Protein AF-A0A1G2MT80-F1 (afdb_monomer_lite)

Structure (mmCIF, N/CA/C/O backbone):
data_AF-A0A1G2MT80-F1
#
_entry.id   AF-A0A1G2MT80-F1
#
loop_
_atom_site.group_PDB
_atom_site.id
_atom_site.type_symbol
_atom_site.label_atom_id
_atom_site.label_alt_id
_atom_site.label_comp_id
_atom_site.label_asym_id
_atom_site.label_entity_id
_atom_site.label_seq_id
_atom_site.pdbx_PDB_ins_code
_atom_site.Cartn_x
_atom_site.Cartn_y
_atom_site.Cartn_z
_atom_site.occupancy
_atom_site.B_iso_or_equiv
_atom_site.auth_seq_id
_atom_site.auth_comp_id
_atom_site.auth_asym_id
_atom_site.auth_atom_id
_atom_site.pdbx_PDB_model_num
ATOM 1 N N . MET A 1 1 ? -30.767 -6.398 9.589 1.00 58.03 1 MET A N 1
ATOM 2 C CA . MET A 1 1 ? -30.001 -7.133 8.556 1.00 58.03 1 MET A CA 1
ATOM 3 C C . MET A 1 1 ? -29.258 -8.263 9.257 1.00 58.03 1 MET A C 1
ATOM 5 O O . MET A 1 1 ? -28.770 -8.008 10.351 1.00 58.03 1 MET A O 1
ATOM 9 N N . SER A 1 2 ? -29.234 -9.492 8.727 1.00 71.62 2 SER A N 1
ATOM 10 C CA . SER A 1 2 ? -28.537 -10.597 9.408 1.00 71.62 2 SER A CA 1
ATOM 11 C C . SER A 1 2 ? -27.009 -10.401 9.362 1.00 71.62 2 SER A C 1
ATOM 13 O O . SER A 1 2 ? -26.503 -9.847 8.380 1.00 71.62 2 SER A O 1
ATOM 15 N N . PRO A 1 3 ? -26.258 -10.849 10.388 1.00 70.62 3 PRO A N 1
ATOM 16 C CA . PRO A 1 3 ? -24.795 -10.728 10.428 1.00 70.62 3 PRO A CA 1
ATOM 17 C C . PRO A 1 3 ? -24.090 -11.353 9.213 1.00 70.62 3 PRO A C 1
ATOM 19 O O . PRO A 1 3 ? -23.142 -10.781 8.679 1.00 70.62 3 PRO A O 1
ATOM 22 N N . GLU A 1 4 ? -24.597 -12.484 8.720 1.00 68.75 4 GLU A N 1
ATOM 23 C CA . GLU A 1 4 ? -24.047 -13.190 7.554 1.00 68.75 4 GLU A CA 1
ATOM 24 C C . GLU A 1 4 ? -24.160 -12.379 6.258 1.00 68.75 4 GLU A C 1
ATOM 26 O O . GLU A 1 4 ? -23.218 -12.329 5.462 1.00 68.75 4 GLU A O 1
ATOM 31 N N . LEU A 1 5 ? -25.291 -11.692 6.058 1.00 64.19 5 LEU A N 1
ATOM 32 C CA . LEU A 1 5 ? -25.500 -10.842 4.888 1.00 64.19 5 LEU A CA 1
ATOM 33 C C . LEU A 1 5 ? -24.577 -9.617 4.931 1.00 64.19 5 LEU A C 1
ATOM 35 O O . LEU A 1 5 ? -24.019 -9.234 3.906 1.00 64.19 5 LEU A O 1
ATOM 39 N N . SER A 1 6 ? -24.362 -9.045 6.121 1.00 70.62 6 SER A N 1
ATOM 40 C CA . SER A 1 6 ? -23.422 -7.933 6.326 1.00 70.62 6 SER A CA 1
ATOM 41 C C . SER A 1 6 ? -21.994 -8.329 5.964 1.00 70.62 6 SER A C 1
ATOM 43 O O . SER A 1 6 ? -21.349 -7.660 5.160 1.00 70.62 6 SER A O 1
ATOM 45 N N . HIS A 1 7 ? -21.535 -9.470 6.478 1.00 71.31 7 HIS A N 1
ATOM 46 C CA . HIS A 1 7 ? -20.192 -9.981 6.220 1.00 71.31 7 HIS A CA 1
ATOM 47 C C . HIS A 1 7 ? -19.966 -10.318 4.732 1.00 71.31 7 HIS A C 1
ATOM 49 O O . HIS A 1 7 ? -18.905 -10.038 4.171 1.00 71.31 7 HIS A O 1
ATOM 55 N N . SER A 1 8 ? -20.972 -10.886 4.057 1.00 75.31 8 SER A N 1
ATOM 56 C CA . SER A 1 8 ? -20.910 -11.177 2.617 1.00 75.31 8 SER A CA 1
ATOM 57 C C . SER A 1 8 ? -20.764 -9.906 1.767 1.00 75.31 8 SER A C 1
ATOM 59 O O . SER A 1 8 ? -19.932 -9.849 0.856 1.00 75.31 8 SER A O 1
ATOM 61 N N . LEU A 1 9 ? -21.534 -8.863 2.091 1.00 77.62 9 LEU A N 1
ATOM 62 C CA . LEU A 1 9 ? -21.492 -7.581 1.386 1.00 77.62 9 LEU A CA 1
ATOM 63 C C . LEU A 1 9 ? -20.169 -6.842 1.606 1.00 77.62 9 LEU A C 1
ATOM 65 O O . LEU A 1 9 ? -19.628 -6.273 0.657 1.00 77.62 9 LEU A O 1
ATOM 69 N N . GLU A 1 10 ? -19.625 -6.885 2.822 1.00 78.75 10 GLU A N 1
ATOM 70 C CA . GLU A 1 10 ? -18.314 -6.310 3.129 1.00 78.75 10 GLU A CA 1
ATOM 71 C C . GLU A 1 10 ? -17.206 -6.987 2.328 1.00 78.75 10 GLU A C 1
ATOM 73 O O . GLU A 1 10 ? -16.449 -6.306 1.635 1.00 78.75 10 GLU A O 1
ATOM 78 N N . LYS A 1 11 ? -17.158 -8.325 2.328 1.00 77.50 11 LYS A N 1
ATOM 79 C CA . LYS A 1 11 ? -16.164 -9.072 1.547 1.00 77.50 11 LYS A CA 1
ATOM 80 C C . LYS A 1 11 ? -16.248 -8.731 0.058 1.00 77.50 11 LYS A C 1
ATOM 82 O O . LYS A 1 11 ? -15.228 -8.465 -0.572 1.00 77.50 11 LYS A O 1
ATOM 87 N N . LYS A 1 12 ? -17.466 -8.677 -0.493 1.00 85.12 12 LYS A N 1
ATOM 88 C CA . LYS A 1 12 ? -17.698 -8.301 -1.895 1.00 85.12 12 LYS A CA 1
ATOM 89 C C . LYS A 1 12 ? -17.194 -6.890 -2.202 1.00 85.12 12 LYS A C 1
ATOM 91 O O . LYS A 1 12 ? -16.654 -6.665 -3.282 1.00 85.12 12 LYS A O 1
ATOM 96 N N . TRP A 1 13 ? -17.354 -5.955 -1.267 1.00 88.94 13 TRP A N 1
ATOM 97 C CA . TRP A 1 13 ? -16.874 -4.589 -1.435 1.00 88.94 13 TRP A CA 1
ATOM 98 C C . TRP A 1 13 ? -15.341 -4.519 -1.464 1.00 88.94 13 TRP A C 1
ATOM 100 O O . TRP A 1 13 ? -14.793 -3.951 -2.408 1.00 88.94 13 TRP A O 1
ATOM 110 N N . PHE A 1 14 ? -14.643 -5.157 -0.517 1.00 85.06 14 PHE A N 1
ATOM 111 C CA . PHE A 1 14 ? -13.171 -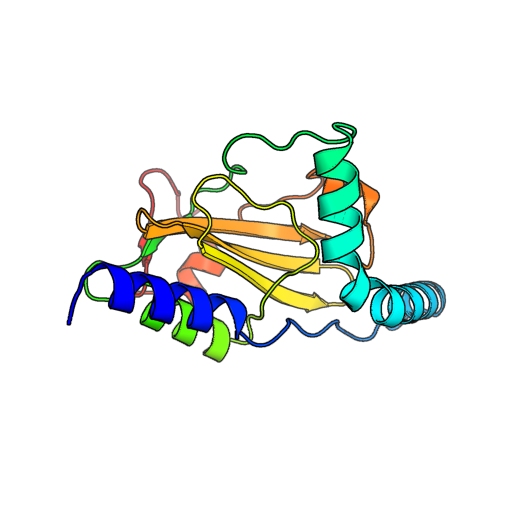5.189 -0.504 1.00 85.06 14 PHE A CA 1
ATOM 112 C C . PHE A 1 14 ? -12.584 -5.839 -1.765 1.00 85.06 14 PHE A C 1
ATOM 114 O O . PHE A 1 14 ? -11.623 -5.330 -2.338 1.00 85.06 14 PHE A O 1
ATOM 121 N N . SER A 1 15 ? -13.212 -6.900 -2.278 1.00 82.00 15 SER A N 1
ATOM 122 C CA . SER A 1 15 ? -12.802 -7.520 -3.547 1.00 82.00 15 SER A CA 1
ATOM 123 C C . SER A 1 15 ? -13.056 -6.642 -4.781 1.00 82.00 15 SER A C 1
ATOM 125 O O . SER A 1 15 ? -12.514 -6.927 -5.845 1.00 82.00 15 SER A O 1
ATOM 127 N N . SER A 1 16 ? -13.873 -5.591 -4.662 1.00 88.56 16 SER A N 1
ATOM 128 C CA . SER A 1 16 ? -14.212 -4.671 -5.759 1.00 88.56 16 SER A CA 1
ATOM 129 C C . SER A 1 16 ? -13.363 -3.394 -5.794 1.00 88.56 16 SER A C 1
ATOM 131 O O . SER A 1 16 ? -13.605 -2.521 -6.628 1.00 88.56 16 SER A O 1
ATOM 133 N N . LEU A 1 17 ? -12.383 -3.263 -4.893 1.00 90.38 17 LEU A N 1
ATOM 134 C CA . LEU A 1 17 ? -11.530 -2.079 -4.811 1.00 90.38 17 LEU A CA 1
ATOM 135 C C . LEU A 1 17 ? -10.712 -1.863 -6.095 1.00 90.38 17 LEU A C 1
ATOM 137 O O . LEU A 1 17 ? -10.278 -2.832 -6.728 1.00 90.38 17 LEU A O 1
ATOM 141 N N . PRO A 1 18 ? -10.463 -0.597 -6.483 1.00 92.75 18 PRO A N 1
ATOM 142 C CA . PRO A 1 18 ? -9.712 -0.300 -7.691 1.00 92.75 18 PRO A CA 1
ATOM 143 C C . PRO A 1 18 ? -8.281 -0.827 -7.577 1.00 92.75 18 PRO A C 1
ATOM 145 O O . PRO A 1 18 ? -7.621 -0.669 -6.550 1.00 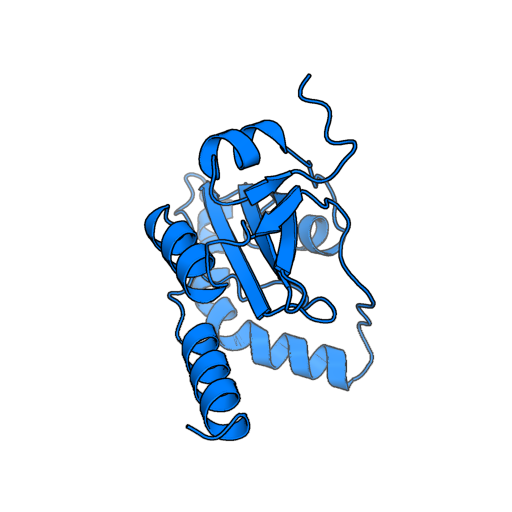92.75 18 PRO A O 1
ATOM 148 N N . ALA A 1 19 ? -7.786 -1.424 -8.659 1.00 90.69 19 ALA A N 1
ATOM 149 C CA . ALA A 1 19 ? -6.405 -1.873 -8.742 1.00 90.69 19 ALA A CA 1
ATOM 150 C C . ALA A 1 19 ? -5.433 -0.691 -8.654 1.00 90.69 19 ALA A C 1
ATOM 152 O O . ALA A 1 19 ? -5.644 0.348 -9.287 1.00 90.69 19 ALA A O 1
ATOM 153 N N . SER A 1 20 ? -4.332 -0.873 -7.927 1.00 92.25 20 SER A N 1
ATOM 154 C CA . SER A 1 20 ? -3.243 0.099 -7.947 1.00 92.25 20 SER A CA 1
ATOM 155 C C . SER A 1 20 ? -2.620 0.210 -9.343 1.00 92.25 20 SER A C 1
ATOM 157 O O . SER A 1 20 ? -2.405 -0.788 -10.039 1.00 92.25 20 SER A O 1
ATOM 159 N N . ARG A 1 21 ? -2.305 1.440 -9.758 1.00 90.19 21 ARG A N 1
ATOM 160 C CA . ARG A 1 21 ? -1.682 1.728 -11.054 1.00 90.19 21 ARG A CA 1
ATOM 161 C C . ARG A 1 21 ? -0.163 1.601 -10.950 1.00 90.19 21 ARG A C 1
ATOM 163 O O . ARG A 1 21 ? 0.444 2.179 -10.060 1.00 90.19 21 ARG A O 1
ATOM 170 N N . MET A 1 22 ? 0.458 0.898 -11.898 1.00 91.62 22 MET A N 1
ATOM 171 C CA . MET A 1 22 ? 1.913 0.953 -12.081 1.00 91.62 22 MET A CA 1
ATOM 172 C C . MET A 1 22 ? 2.326 2.310 -12.656 1.00 91.62 22 MET A C 1
ATOM 174 O O . MET A 1 22 ? 1.739 2.766 -13.642 1.00 91.62 22 MET A O 1
ATOM 178 N N . ALA A 1 23 ? 3.388 2.896 -12.108 1.00 94.19 23 ALA A N 1
ATOM 179 C CA . ALA A 1 23 ? 4.066 4.033 -12.718 1.00 94.19 23 ALA A CA 1
ATOM 180 C C . ALA A 1 23 ? 4.813 3.596 -13.990 1.00 94.19 23 ALA A C 1
ATOM 182 O O . ALA A 1 23 ? 5.385 2.508 -14.042 1.00 94.19 23 ALA A O 1
ATOM 183 N N . TYR A 1 24 ? 4.809 4.431 -15.029 1.00 95.00 24 TYR A N 1
ATOM 184 C CA . TYR A 1 24 ? 5.581 4.156 -16.239 1.00 95.00 24 TYR A CA 1
ATOM 185 C C . TYR A 1 24 ? 7.056 4.545 -16.025 1.00 95.00 24 TYR A C 1
ATOM 187 O O . TYR A 1 24 ? 7.307 5.643 -15.535 1.00 95.00 24 TYR A O 1
ATOM 195 N N . PRO A 1 25 ? 8.032 3.683 -16.363 1.00 95.62 25 PRO A N 1
ATOM 196 C CA . PRO A 1 25 ? 9.438 3.955 -16.080 1.00 95.62 25 PRO A CA 1
ATOM 197 C C . PRO A 1 25 ? 10.187 4.709 -17.186 1.00 95.62 25 PRO A C 1
ATOM 199 O O . PRO A 1 25 ? 9.942 4.543 -18.387 1.00 95.62 25 PRO A O 1
ATOM 202 N N . ASP A 1 26 ? 11.224 5.434 -16.771 1.00 91.81 26 ASP A N 1
ATOM 203 C CA . ASP A 1 26 ? 12.055 6.231 -17.676 1.00 91.81 26 ASP A CA 1
ATOM 204 C C . ASP A 1 26 ? 13.051 5.390 -18.483 1.00 91.81 26 ASP A C 1
ATOM 206 O O . ASP A 1 26 ? 13.274 5.658 -19.665 1.00 91.81 26 ASP A O 1
ATOM 210 N N . THR A 1 27 ? 13.625 4.339 -17.887 1.00 94.56 27 THR A N 1
ATOM 211 C CA . THR A 1 27 ? 14.689 3.541 -18.518 1.00 94.56 27 THR A CA 1
ATOM 212 C C . THR A 1 27 ? 14.142 2.398 -19.372 1.00 94.56 27 THR A C 1
ATOM 214 O O . THR A 1 27 ? 13.147 1.758 -19.027 1.00 94.56 27 THR A O 1
ATOM 217 N N . LEU A 1 28 ? 14.830 2.072 -20.473 1.00 94.69 28 LEU A N 1
ATOM 218 C CA . LEU A 1 28 ? 14.421 0.995 -21.386 1.00 94.69 28 LEU A CA 1
ATOM 219 C C . LEU A 1 28 ? 14.304 -0.365 -20.680 1.00 94.69 28 LEU A C 1
ATOM 221 O O . LEU A 1 28 ? 13.320 -1.077 -20.870 1.00 94.69 28 LEU A O 1
ATOM 225 N N . ALA A 1 29 ? 15.276 -0.703 -19.830 1.00 94.06 29 ALA A N 1
ATOM 226 C CA . ALA A 1 29 ? 15.263 -1.953 -19.074 1.00 94.06 29 ALA A CA 1
ATOM 227 C C . ALA A 1 29 ? 14.014 -2.067 -18.184 1.00 94.06 29 ALA A C 1
ATOM 229 O O . ALA A 1 29 ? 13.365 -3.112 -18.145 1.00 94.06 29 ALA A O 1
ATOM 230 N N . ASN A 1 30 ? 13.627 -0.978 -17.517 1.00 94.50 30 ASN A N 1
ATOM 231 C CA . ASN A 1 30 ? 12.424 -0.966 -16.696 1.00 94.50 30 ASN A CA 1
ATOM 232 C C . ASN A 1 30 ? 11.145 -0.953 -17.541 1.00 94.50 30 ASN A C 1
ATOM 234 O O . ASN A 1 30 ? 10.157 -1.544 -17.122 1.00 94.50 30 ASN A O 1
ATOM 238 N N . ARG A 1 31 ? 11.145 -0.377 -18.751 1.00 96.06 31 ARG A N 1
ATOM 239 C CA . ARG A 1 31 ? 9.992 -0.458 -19.672 1.00 96.06 31 ARG A CA 1
ATOM 240 C C . ARG A 1 31 ? 9.698 -1.892 -20.110 1.00 96.06 31 ARG A C 1
ATOM 242 O O . ARG A 1 31 ? 8.532 -2.267 -20.203 1.00 96.06 31 ARG 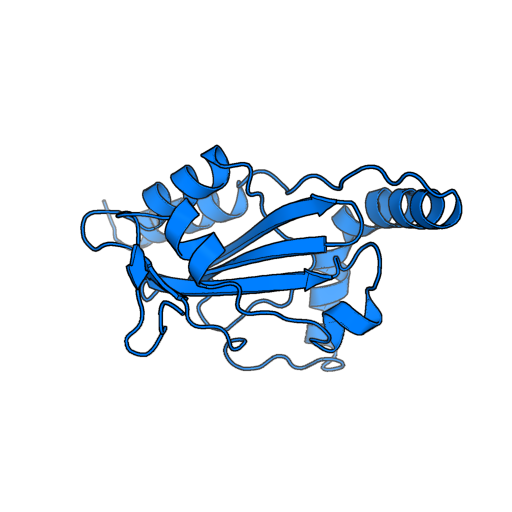A O 1
ATOM 249 N N . LEU A 1 32 ? 10.733 -2.714 -20.307 1.00 95.56 32 LEU A N 1
ATOM 250 C CA . LEU A 1 32 ? 10.561 -4.149 -20.561 1.00 95.56 32 LEU A CA 1
ATOM 251 C C . LEU A 1 32 ? 9.928 -4.859 -19.356 1.00 95.56 32 LEU A C 1
ATOM 253 O O . LEU A 1 32 ? 8.971 -5.613 -19.527 1.00 95.56 32 LEU A O 1
ATOM 257 N N . LYS A 1 33 ? 10.402 -4.568 -18.135 1.00 95.31 33 LYS A N 1
ATOM 258 C CA . LYS A 1 33 ? 9.777 -5.078 -16.902 1.00 95.31 33 LYS A CA 1
ATOM 259 C C . LYS A 1 33 ? 8.319 -4.630 -16.795 1.00 95.31 33 LYS A C 1
ATOM 261 O O . LYS A 1 33 ? 7.454 -5.455 -16.538 1.00 95.31 33 LYS A O 1
ATOM 266 N N . TYR A 1 34 ? 8.033 -3.353 -17.037 1.00 95.12 34 TYR A N 1
ATOM 267 C CA . TYR A 1 34 ? 6.678 -2.802 -17.024 1.00 95.12 34 TYR A CA 1
ATOM 268 C C . TYR A 1 34 ? 5.753 -3.562 -17.984 1.00 95.12 34 TYR A C 1
ATOM 270 O O . TYR A 1 34 ? 4.661 -3.962 -17.591 1.00 95.12 34 TYR A O 1
ATOM 278 N N . ALA A 1 35 ? 6.196 -3.818 -19.219 1.00 95.00 35 ALA A N 1
ATOM 279 C CA . ALA A 1 35 ? 5.419 -4.587 -20.190 1.00 95.00 35 ALA A CA 1
ATOM 280 C C . ALA A 1 35 ? 5.152 -6.025 -19.710 1.00 95.00 35 ALA A C 1
ATOM 282 O O . ALA A 1 35 ? 4.012 -6.488 -19.775 1.00 95.00 35 ALA A O 1
ATOM 283 N N . PHE A 1 36 ? 6.171 -6.700 -19.169 1.00 94.25 36 PHE A N 1
ATOM 284 C CA . PHE A 1 36 ? 6.017 -8.022 -18.557 1.00 94.25 36 PHE A CA 1
ATOM 285 C C . PHE A 1 36 ? 4.983 -8.005 -17.423 1.00 94.25 36 PHE A C 1
ATOM 287 O O . PHE A 1 36 ? 4.055 -8.809 -17.421 1.00 94.25 36 PHE A O 1
ATOM 294 N N . TRP A 1 37 ? 5.093 -7.059 -16.489 1.00 93.19 37 TRP A N 1
ATOM 295 C CA . TRP A 1 37 ? 4.191 -6.967 -15.343 1.00 93.19 37 TRP A CA 1
ATOM 296 C C . TRP A 1 37 ? 2.762 -6.625 -15.750 1.00 93.19 37 TRP A C 1
ATOM 298 O O . TRP A 1 37 ? 1.824 -7.229 -15.240 1.00 93.19 37 TRP A O 1
ATOM 308 N N . ARG A 1 38 ? 2.566 -5.748 -16.738 1.00 92.44 38 ARG A N 1
ATOM 309 C CA . ARG A 1 38 ? 1.236 -5.468 -17.306 1.00 92.44 38 ARG A CA 1
ATOM 310 C C . ARG A 1 38 ? 0.549 -6.723 -17.838 1.00 92.44 38 ARG A C 1
ATOM 312 O O . ARG A 1 38 ? -0.670 -6.821 -17.729 1.00 92.44 38 ARG A O 1
ATOM 319 N N . PHE A 1 39 ? 1.321 -7.655 -18.390 1.00 92.19 39 PHE A N 1
ATOM 320 C CA . PHE A 1 39 ? 0.820 -8.942 -18.857 1.00 92.19 39 PHE A CA 1
ATOM 321 C C . PHE A 1 39 ? 0.620 -9.950 -17.713 1.00 92.19 39 PHE A C 1
ATOM 323 O O . PHE A 1 39 ? -0.378 -10.662 -17.693 1.00 92.19 39 PHE A O 1
ATOM 330 N N . TYR A 1 40 ? 1.542 -10.002 -16.749 1.00 89.81 40 TYR A N 1
ATOM 331 C CA . TYR A 1 40 ? 1.553 -11.012 -15.688 1.00 89.81 40 TYR A CA 1
ATOM 332 C C . TYR A 1 40 ? 0.607 -10.713 -14.513 1.00 89.81 40 TYR A C 1
ATOM 334 O O . TYR A 1 40 ? 0.009 -11.644 -13.975 1.00 89.81 40 TYR A O 1
ATOM 342 N N . THR A 1 41 ? 0.429 -9.448 -14.109 1.00 88.12 41 THR A N 1
ATOM 343 C CA . THR A 1 41 ? -0.365 -9.069 -12.921 1.00 88.12 41 THR A CA 1
ATOM 344 C C . THR A 1 41 ? -1.776 -9.680 -12.886 1.00 88.12 41 THR A C 1
ATOM 346 O O . THR A 1 41 ? -2.140 -10.191 -11.829 1.00 88.12 41 THR A O 1
ATOM 349 N N . PRO A 1 42 ? -2.565 -9.712 -13.983 1.00 86.38 42 PRO A N 1
ATOM 350 C CA . PRO A 1 42 ? -3.883 -10.359 -13.976 1.00 86.38 42 PRO A CA 1
ATOM 351 C C . PRO A 1 42 ? -3.839 -11.858 -13.641 1.00 86.38 42 PRO A C 1
ATOM 353 O O . PRO A 1 42 ? -4.798 -12.401 -13.101 1.00 86.38 42 PRO A O 1
ATOM 356 N N . CYS A 1 43 ? -2.727 -12.525 -13.952 1.00 88.56 43 CYS A N 1
ATOM 357 C CA . CYS A 1 43 ? -2.535 -13.955 -13.732 1.00 88.56 43 CYS A CA 1
ATOM 358 C C . CYS A 1 43 ? -1.923 -14.271 -12.359 1.00 88.56 43 CYS A C 1
ATOM 360 O O . CYS A 1 43 ? -1.981 -15.417 -11.915 1.00 88.56 43 CYS A O 1
ATOM 362 N N . HIS A 1 44 ? -1.318 -13.281 -11.693 1.00 85.38 44 HIS A N 1
ATOM 363 C CA . HIS A 1 44 ? -0.539 -13.493 -10.475 1.00 85.38 44 HIS A CA 1
ATOM 364 C C . HIS A 1 44 ? -1.315 -14.184 -9.340 1.00 85.38 44 HIS A C 1
ATOM 366 O O . HIS A 1 44 ? -0.752 -15.128 -8.785 1.00 85.38 44 HIS A O 1
ATOM 372 N N . PRO A 1 45 ? -2.581 -13.827 -9.022 1.00 82.31 45 PRO A N 1
ATOM 373 C CA . PRO A 1 45 ? -3.323 -14.500 -7.952 1.00 82.31 45 PRO A CA 1
ATOM 374 C C . PRO A 1 45 ? -3.423 -16.016 -8.160 1.00 82.31 45 PRO A C 1
ATOM 376 O O . PRO A 1 45 ? -3.134 -16.784 -7.250 1.00 82.31 45 PRO A O 1
ATOM 379 N N . TYR A 1 46 ? -3.700 -16.464 -9.389 1.00 86.94 46 TYR A N 1
ATOM 380 C CA . TYR A 1 46 ? -3.775 -17.894 -9.711 1.00 86.94 46 TYR A CA 1
ATOM 381 C C . TYR A 1 46 ? -2.428 -18.604 -9.544 1.00 86.94 46 TYR A C 1
ATOM 383 O O . TYR A 1 46 ? -2.372 -19.733 -9.061 1.00 86.94 46 TYR A O 1
ATOM 391 N N . VAL A 1 47 ? -1.332 -17.942 -9.928 1.00 85.44 47 VAL A N 1
ATOM 392 C CA . VAL A 1 47 ? 0.023 -18.488 -9.762 1.00 85.44 47 VAL A CA 1
ATOM 393 C C . VAL A 1 47 ? 0.391 -18.575 -8.282 1.00 85.44 47 VAL A C 1
ATOM 395 O O . VAL A 1 47 ? 0.900 -19.603 -7.840 1.00 85.44 47 VAL A O 1
ATOM 398 N N . ARG A 1 48 ? 0.113 -17.520 -7.511 1.00 84.75 48 ARG A N 1
ATOM 399 C CA . ARG A 1 48 ? 0.345 -17.463 -6.065 1.00 84.75 48 ARG A CA 1
ATOM 400 C C . ARG A 1 48 ? -0.404 -18.588 -5.353 1.00 84.75 48 ARG A C 1
ATOM 402 O O . ARG A 1 48 ? 0.214 -19.359 -4.622 1.00 84.75 48 ARG A O 1
ATOM 409 N N . ASP A 1 49 ? -1.700 -18.719 -5.617 1.00 82.38 49 ASP A N 1
ATOM 410 C CA . ASP A 1 49 ? -2.556 -19.713 -4.971 1.00 82.38 49 ASP A CA 1
ATOM 411 C C . ASP A 1 49 ? -2.124 -21.144 -5.337 1.00 82.38 49 ASP A C 1
ATOM 413 O O . ASP A 1 49 ? -2.077 -22.017 -4.470 1.00 82.38 49 ASP A O 1
ATOM 417 N N . ALA A 1 50 ? -1.702 -21.381 -6.586 1.00 83.81 50 ALA A N 1
ATOM 418 C CA . ALA A 1 50 ? -1.133 -22.662 -6.997 1.00 83.81 50 ALA A CA 1
ATOM 419 C C . ALA A 1 50 ? 0.159 -22.990 -6.225 1.00 83.81 50 ALA A C 1
ATOM 421 O O . ALA A 1 50 ? 0.278 -24.078 -5.663 1.00 83.81 50 ALA A O 1
ATOM 422 N N . VAL A 1 51 ? 1.102 -22.048 -6.125 1.00 83.38 51 VAL A N 1
ATOM 423 C CA . VAL A 1 51 ? 2.373 -22.232 -5.396 1.00 83.38 51 VAL A CA 1
ATOM 424 C C . VAL A 1 51 ? 2.142 -22.480 -3.897 1.00 83.38 51 VAL A C 1
ATOM 426 O O . VAL A 1 51 ? 2.817 -23.335 -3.316 1.00 83.38 51 VAL A O 1
ATOM 429 N N . ILE A 1 52 ? 1.170 -21.793 -3.284 1.00 79.50 52 ILE A N 1
ATOM 430 C CA . ILE A 1 52 ? 0.750 -22.032 -1.892 1.00 79.50 52 ILE A CA 1
ATOM 431 C C . ILE A 1 52 ? 0.130 -23.429 -1.750 1.00 79.50 52 ILE A C 1
ATOM 433 O O . ILE A 1 52 ? 0.516 -24.176 -0.853 1.00 79.50 52 ILE A O 1
ATOM 437 N N . SER A 1 53 ? -0.783 -23.819 -2.649 1.00 78.94 53 SER A N 1
ATOM 438 C CA . SER A 1 53 ? -1.455 -25.130 -2.604 1.00 78.94 53 SER A CA 1
ATOM 439 C C . SER A 1 53 ? -0.487 -26.308 -2.757 1.00 78.94 53 SER A C 1
ATOM 441 O O . SER A 1 53 ? -0.686 -27.363 -2.160 1.00 78.94 53 SER A O 1
ATOM 443 N N . LEU A 1 54 ? 0.602 -26.103 -3.503 1.00 81.56 54 LEU A N 1
ATOM 444 C CA . LEU A 1 54 ? 1.690 -27.065 -3.673 1.00 81.56 54 LEU A CA 1
ATOM 445 C C . LEU A 1 54 ? 2.674 -27.071 -2.489 1.00 81.56 54 LEU A C 1
ATOM 447 O O . LEU A 1 54 ? 3.606 -27.872 -2.473 1.00 81.56 54 LEU A O 1
ATOM 451 N N . GLY A 1 55 ? 2.499 -26.182 -1.505 1.00 75.81 55 GLY A N 1
ATOM 452 C CA . GLY A 1 55 ? 3.338 -26.097 -0.310 1.00 75.81 55 GLY A CA 1
ATOM 453 C C . GLY A 1 55 ? 4.753 -25.569 -0.558 1.00 75.81 55 GLY A C 1
ATOM 454 O O . GLY A 1 55 ? 5.607 -25.714 0.315 1.00 75.81 55 GLY A O 1
ATOM 455 N N . ILE A 1 56 ? 5.008 -24.964 -1.723 1.00 74.12 56 ILE A N 1
ATOM 456 C CA . ILE A 1 56 ? 6.330 -24.453 -2.121 1.00 74.12 56 ILE A CA 1
ATOM 457 C C . ILE A 1 56 ? 6.695 -23.202 -1.310 1.00 74.12 56 ILE A C 1
ATOM 459 O O . ILE A 1 56 ? 7.860 -22.998 -0.972 1.00 74.12 56 ILE A O 1
ATOM 463 N N . VAL A 1 57 ? 5.701 -22.375 -0.974 1.00 69.56 57 VAL A N 1
ATOM 464 C CA . VAL A 1 57 ? 5.864 -21.192 -0.122 1.00 69.56 57 VAL A CA 1
ATOM 465 C C . VAL A 1 57 ? 4.877 -21.264 1.036 1.00 69.56 57 VAL A C 1
ATOM 467 O O . VAL A 1 57 ? 3.704 -21.579 0.844 1.00 69.56 57 VAL A O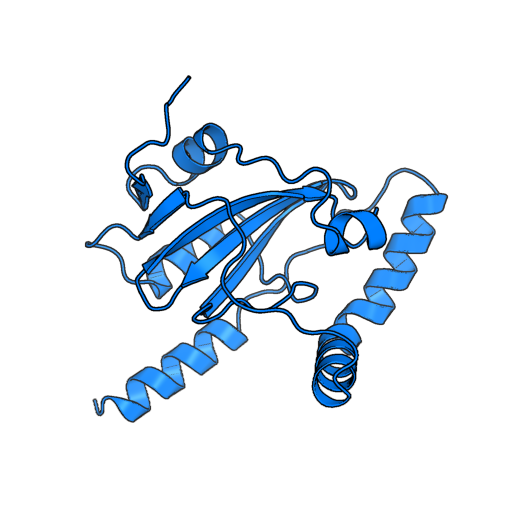 1
ATOM 470 N N . ARG A 1 58 ? 5.357 -20.952 2.242 1.00 63.62 58 ARG A N 1
ATOM 471 C CA . ARG A 1 58 ? 4.533 -20.750 3.436 1.00 63.62 58 ARG A CA 1
ATOM 472 C C . ARG A 1 58 ? 4.799 -19.352 3.975 1.00 63.62 58 ARG A C 1
ATOM 474 O O . ARG A 1 58 ? 5.929 -19.054 4.347 1.00 63.62 58 ARG A O 1
ATOM 481 N N . HIS A 1 59 ? 3.760 -18.527 4.016 1.00 70.12 59 HIS A N 1
ATOM 482 C CA . HIS A 1 59 ? 3.754 -17.239 4.707 1.00 70.12 59 HIS A CA 1
ATOM 483 C C . HIS A 1 59 ? 2.851 -17.374 5.931 1.00 70.12 59 HIS A C 1
ATOM 485 O O . HIS A 1 59 ? 1.724 -17.849 5.800 1.00 70.12 59 HIS A O 1
ATOM 491 N N . VAL A 1 60 ? 3.363 -17.058 7.121 1.00 74.44 60 VAL A N 1
ATOM 492 C CA . VAL A 1 60 ? 2.639 -17.234 8.390 1.00 74.44 60 VAL A CA 1
ATOM 493 C C . VAL A 1 60 ? 2.769 -15.966 9.219 1.00 74.44 60 VAL A C 1
ATOM 495 O O . VAL A 1 60 ? 3.866 -15.435 9.378 1.00 74.44 60 VAL A O 1
ATOM 498 N N . GLY A 1 61 ? 1.650 -15.532 9.796 1.00 83.38 61 GLY A N 1
ATOM 499 C CA . GLY A 1 61 ? 1.585 -14.375 10.677 1.00 83.38 61 GLY A CA 1
ATOM 500 C C . GLY A 1 61 ? 1.370 -13.060 9.932 1.00 83.38 61 GLY A C 1
ATOM 501 O O . GLY A 1 61 ? 0.803 -13.023 8.839 1.00 83.38 61 GLY A O 1
ATOM 502 N N . ARG A 1 62 ? 1.788 -11.972 10.581 1.00 88.38 62 ARG A N 1
ATOM 503 C CA . ARG A 1 62 ? 1.693 -10.606 10.064 1.00 88.38 62 ARG A CA 1
ATOM 504 C C . ARG A 1 62 ? 3.090 -10.025 9.882 1.00 88.38 62 ARG A C 1
ATOM 506 O O . ARG A 1 62 ? 3.914 -10.158 10.789 1.00 88.38 62 ARG A O 1
ATOM 513 N N . GLN A 1 63 ? 3.341 -9.354 8.760 1.00 83.25 63 GLN A N 1
ATOM 514 C CA . GLN A 1 63 ? 4.584 -8.603 8.540 1.00 83.25 63 GLN A CA 1
ATOM 515 C C . GLN A 1 63 ? 4.779 -7.556 9.637 1.00 83.25 63 GLN A C 1
ATOM 517 O O . GLN A 1 63 ? 3.799 -7.093 10.204 1.00 83.25 63 GLN A O 1
ATOM 522 N N . ASN A 1 64 ? 6.018 -7.176 9.960 1.00 86.38 64 ASN A N 1
ATOM 523 C CA . ASN A 1 64 ? 6.312 -6.154 10.979 1.00 86.38 64 ASN A CA 1
ATOM 524 C C . ASN A 1 64 ? 5.740 -4.763 10.587 1.00 86.38 64 ASN A C 1
ATOM 526 O O . ASN A 1 64 ? 4.941 -4.656 9.665 1.00 86.38 64 ASN A O 1
ATOM 530 N N . PHE A 1 65 ? 6.122 -3.679 11.272 1.00 92.56 65 PHE A N 1
ATOM 531 C CA . PHE A 1 65 ? 5.686 -2.302 10.945 1.00 92.56 65 PHE A CA 1
ATOM 532 C C . PHE A 1 65 ? 4.248 -1.950 11.360 1.00 92.56 65 PHE A C 1
ATOM 534 O O . PHE A 1 65 ? 3.455 -1.409 10.587 1.00 92.56 65 PHE A O 1
ATOM 541 N N . ILE A 1 66 ? 3.912 -2.230 12.622 1.00 94.94 66 ILE A N 1
ATOM 542 C CA . ILE A 1 66 ? 2.666 -1.746 13.229 1.00 94.94 66 ILE A CA 1
ATOM 543 C C . ILE A 1 66 ? 2.665 -0.214 13.220 1.00 94.94 66 ILE A C 1
ATOM 545 O O . ILE A 1 66 ? 3.569 0.411 13.772 1.00 94.94 66 ILE A O 1
ATOM 549 N N . LEU A 1 67 ? 1.633 0.373 12.613 1.00 96.12 67 LEU A N 1
ATOM 550 C CA . LEU A 1 67 ? 1.419 1.818 12.568 1.00 96.12 67 LEU A CA 1
ATOM 551 C C . LEU A 1 67 ? 0.406 2.266 13.629 1.00 96.12 67 LEU A C 1
ATOM 553 O O . LEU A 1 67 ? 0.546 3.327 14.232 1.00 96.12 67 LEU A O 1
ATOM 557 N N . GLY A 1 68 ? -0.621 1.457 13.882 1.00 96.38 68 GLY A N 1
ATOM 558 C CA . GLY A 1 68 ? -1.681 1.818 14.813 1.00 96.38 68 GLY A CA 1
ATOM 559 C C . GLY A 1 68 ? -2.966 1.055 14.565 1.00 96.38 68 GLY A C 1
ATOM 560 O O . GLY A 1 68 ? -2.959 -0.047 14.021 1.00 96.38 68 GLY A O 1
ATOM 561 N N . THR A 1 69 ? -4.076 1.664 14.961 1.00 97.69 69 THR A N 1
ATOM 562 C CA . THR A 1 69 ? -5.421 1.128 14.741 1.00 97.69 69 THR A CA 1
ATOM 563 C C . THR A 1 69 ? -6.326 2.180 14.126 1.00 97.69 69 THR A C 1
ATOM 565 O O . THR A 1 69 ? -6.237 3.347 14.499 1.00 97.69 69 THR A O 1
ATOM 568 N N . VAL A 1 70 ? -7.240 1.785 13.240 1.00 97.81 70 VAL A N 1
ATOM 569 C CA . VAL A 1 70 ? -8.229 2.705 12.652 1.00 97.81 70 VAL A CA 1
ATOM 570 C C . VAL A 1 70 ? -9.007 3.430 13.754 1.00 97.81 70 VAL A C 1
ATOM 572 O O . VAL A 1 70 ? -9.533 2.780 14.667 1.00 97.81 70 VAL A O 1
ATOM 575 N N . ALA A 1 71 ? -9.130 4.757 13.648 1.00 97.56 71 ALA A N 1
ATOM 576 C CA . ALA A 1 71 ? -9.790 5.588 14.652 1.00 97.56 71 ALA A CA 1
ATOM 577 C C . ALA A 1 71 ? -11.213 5.094 14.962 1.00 97.56 71 ALA A C 1
ATOM 579 O O . ALA A 1 71 ? -11.955 4.761 14.038 1.00 97.56 71 ALA A O 1
ATOM 580 N N . PRO A 1 72 ? -11.624 5.018 16.243 1.00 96.62 72 PRO A N 1
ATOM 581 C CA . PRO A 1 72 ? -12.835 4.300 16.661 1.00 96.62 72 PRO A CA 1
ATOM 582 C C . PRO A 1 72 ? -14.134 4.878 16.087 1.00 96.62 72 PRO A C 1
ATOM 584 O O . PRO A 1 72 ? -15.127 4.163 15.993 1.00 96.62 72 PRO A O 1
ATOM 587 N N . HIS A 1 73 ? -14.121 6.150 15.682 1.00 96.62 73 HIS A N 1
ATOM 588 C CA . HIS A 1 73 ? -15.253 6.820 15.047 1.00 96.62 73 HIS A CA 1
ATOM 589 C C . HIS A 1 73 ? -15.404 6.484 13.551 1.00 96.62 73 HIS A C 1
ATOM 591 O O . HIS A 1 73 ? -16.417 6.846 12.962 1.00 96.62 73 HIS A O 1
ATOM 597 N N . LEU A 1 74 ? -14.426 5.799 12.943 1.00 96.88 74 LEU A N 1
ATOM 598 C CA . LEU A 1 74 ? -14.462 5.345 11.553 1.00 96.88 74 LEU A CA 1
ATOM 599 C C . LEU A 1 74 ? -14.713 3.840 11.461 1.00 96.88 74 LEU A C 1
ATOM 601 O O . LEU A 1 74 ? -14.164 3.022 12.210 1.00 96.88 74 LEU A O 1
ATOM 605 N N . THR A 1 75 ? -15.483 3.447 10.460 1.00 96.12 75 THR A N 1
ATOM 606 C CA . THR A 1 75 ? -15.549 2.065 9.985 1.00 96.12 75 THR A CA 1
ATOM 607 C C . THR A 1 75 ? -14.321 1.724 9.133 1.00 96.12 75 THR A C 1
ATOM 609 O O . THR A 1 75 ? -13.680 2.594 8.540 1.00 96.12 75 THR A O 1
ATOM 612 N N . LEU A 1 76 ? -14.003 0.430 9.005 1.00 95.00 76 LEU A N 1
ATOM 613 C CA . LEU A 1 76 ? -12.911 -0.032 8.130 1.00 95.00 76 LEU A CA 1
ATOM 614 C C . LEU A 1 76 ? -13.159 0.345 6.664 1.00 95.00 76 LEU A C 1
ATOM 616 O O . LEU A 1 76 ? -12.217 0.630 5.926 1.00 95.00 76 LEU A O 1
ATOM 620 N N . LYS A 1 77 ? -14.431 0.396 6.253 1.00 95.00 77 LYS A N 1
ATOM 621 C CA . LYS A 1 77 ? -14.842 0.826 4.917 1.00 95.00 77 LYS A CA 1
ATOM 622 C C . LYS A 1 77 ? -14.573 2.313 4.688 1.00 95.00 77 LYS A C 1
ATOM 624 O O . LYS A 1 77 ? -14.065 2.666 3.627 1.00 95.00 77 LYS A O 1
ATOM 629 N N . GLU A 1 78 ? -14.892 3.173 5.654 1.00 96.44 78 GLU A N 1
ATOM 630 C CA . GLU A 1 78 ? -14.614 4.615 5.571 1.00 96.44 78 GLU A CA 1
ATOM 631 C C . GLU A 1 78 ? -13.113 4.891 5.542 1.00 96.44 78 GLU A C 1
ATOM 633 O O . GLU A 1 78 ? -12.651 5.608 4.659 1.00 96.44 78 GLU A O 1
ATOM 638 N N . PHE A 1 79 ? -12.341 4.243 6.419 1.00 97.38 79 PHE A N 1
ATOM 639 C CA . PHE A 1 79 ? -10.880 4.346 6.421 1.00 97.38 79 PHE A CA 1
ATOM 640 C C . PHE A 1 79 ? -10.263 3.884 5.092 1.00 97.38 79 PHE A C 1
ATOM 642 O O . PHE A 1 79 ? -9.441 4.575 4.495 1.00 97.38 79 PHE A O 1
ATOM 649 N N . THR A 1 80 ? -10.720 2.746 4.567 1.00 96.38 80 THR A N 1
ATOM 650 C CA . THR A 1 80 ? -10.280 2.246 3.256 1.00 96.38 80 THR A CA 1
ATOM 651 C C . THR A 1 80 ? -10.668 3.209 2.136 1.00 96.38 80 THR A C 1
ATOM 653 O O . THR A 1 80 ? -9.856 3.500 1.265 1.00 96.38 80 THR A O 1
ATOM 656 N N . SER A 1 81 ? -11.888 3.751 2.159 1.00 96.12 81 SER A N 1
ATOM 657 C CA . SER A 1 81 ? -12.352 4.717 1.154 1.00 96.12 81 SER A CA 1
ATOM 658 C C . SER A 1 81 ? -11.530 6.006 1.187 1.00 96.12 81 SER A C 1
ATOM 660 O O . SER A 1 81 ? -11.192 6.540 0.131 1.00 96.12 81 SER A O 1
ATOM 662 N N . PHE A 1 82 ? -11.152 6.468 2.383 1.00 97.19 82 PHE A N 1
ATOM 663 C CA . PHE A 1 82 ? -10.213 7.571 2.558 1.00 97.19 82 PHE A CA 1
ATOM 664 C C . PHE A 1 82 ? -8.871 7.263 1.883 1.00 97.19 82 PHE A C 1
ATOM 666 O O . PHE A 1 82 ? -8.435 8.048 1.046 1.00 97.19 82 PHE A O 1
ATOM 673 N N . LEU A 1 83 ? -8.266 6.099 2.129 1.00 96.62 83 LEU A N 1
ATOM 674 C CA . LEU A 1 83 ? -7.011 5.707 1.474 1.00 96.62 83 LEU A CA 1
ATOM 675 C C . LEU A 1 83 ? -7.124 5.677 -0.055 1.00 96.62 83 LEU A C 1
ATOM 677 O O . LEU A 1 83 ? -6.257 6.210 -0.748 1.00 96.62 83 LEU A O 1
ATOM 681 N N . ILE A 1 84 ? -8.213 5.120 -0.593 1.00 96.38 84 ILE A N 1
ATOM 682 C CA . ILE A 1 84 ? -8.469 5.139 -2.040 1.00 96.38 84 ILE A CA 1
ATOM 683 C C . ILE A 1 84 ? -8.553 6.581 -2.565 1.00 96.38 84 ILE A C 1
ATOM 685 O O . ILE A 1 84 ? -7.997 6.883 -3.620 1.00 96.38 84 ILE A O 1
ATOM 689 N N . SER A 1 85 ? -9.191 7.494 -1.821 1.00 95.75 85 SER A N 1
ATOM 690 C CA . SER A 1 85 ? -9.251 8.920 -2.182 1.00 95.75 85 SER A CA 1
ATOM 691 C C . SER A 1 85 ? -7.876 9.601 -2.179 1.00 95.75 85 SER A C 1
ATOM 693 O O . SER A 1 85 ? -7.659 10.525 -2.957 1.00 95.75 85 SER A O 1
ATOM 695 N N . GLN A 1 86 ? -6.930 9.097 -1.376 1.00 95.56 86 GLN A N 1
ATOM 696 C CA . GLN A 1 86 ? -5.526 9.526 -1.367 1.00 95.56 86 GLN A CA 1
ATOM 697 C C . GLN A 1 86 ? -4.688 8.878 -2.488 1.00 95.56 86 GLN A C 1
ATOM 699 O O . GLN A 1 86 ? -3.478 9.076 -2.558 1.00 95.56 86 GLN A O 1
ATOM 704 N N . GLY A 1 87 ? -5.305 8.094 -3.379 1.00 94.75 87 GLY A N 1
ATOM 705 C CA . GLY A 1 87 ? -4.633 7.472 -4.521 1.00 94.75 87 GLY A CA 1
ATOM 706 C C . GLY A 1 87 ? -4.060 6.082 -4.248 1.00 94.75 87 GLY A C 1
ATOM 707 O O . GLY A 1 87 ? -3.376 5.530 -5.114 1.00 94.75 87 GLY A O 1
ATOM 708 N N . TYR A 1 88 ? -4.340 5.488 -3.085 1.00 96.19 88 TYR A N 1
ATOM 709 C CA . TYR A 1 88 ? -4.035 4.078 -2.862 1.00 96.19 88 TYR A CA 1
ATOM 710 C C . TYR A 1 88 ? -4.932 3.195 -3.735 1.00 96.19 88 TYR A C 1
ATOM 712 O O . TYR A 1 88 ? -6.071 3.535 -4.053 1.00 96.19 88 TYR A O 1
ATOM 720 N N . GLY A 1 89 ? -4.426 2.025 -4.105 1.00 94.19 89 GLY A N 1
ATOM 721 C CA . GLY A 1 89 ? -5.204 1.004 -4.796 1.00 94.19 89 GLY A CA 1
ATOM 722 C C . GLY A 1 89 ? -4.814 -0.391 -4.342 1.00 94.19 89 GLY A C 1
ATOM 723 O O . GLY A 1 89 ? -3.764 -0.582 -3.730 1.00 94.19 89 GLY A O 1
ATOM 724 N N . ASN A 1 90 ? -5.657 -1.366 -4.662 1.00 90.06 90 ASN A N 1
ATOM 725 C CA . ASN A 1 90 ? -5.466 -2.749 -4.254 1.00 90.06 90 ASN A CA 1
ATOM 726 C C . ASN A 1 90 ? -4.156 -3.320 -4.820 1.00 90.06 90 ASN A C 1
ATOM 728 O O . ASN A 1 90 ? -3.868 -3.160 -6.016 1.00 90.06 90 ASN A O 1
ATOM 732 N N . HIS A 1 91 ? -3.368 -3.960 -3.957 1.00 84.12 91 HIS A N 1
ATOM 733 C CA . HIS A 1 91 ? -2.076 -4.540 -4.293 1.00 84.12 91 HIS A CA 1
ATOM 734 C C . HIS A 1 91 ? -2.191 -6.065 -4.393 1.00 84.12 91 HIS A C 1
ATOM 736 O O . HIS A 1 91 ? -2.159 -6.786 -3.407 1.00 84.12 91 HIS A O 1
ATOM 742 N N . PHE A 1 92 ? -2.318 -6.568 -5.620 1.00 72.75 92 PHE A N 1
ATOM 743 C CA . PHE A 1 92 ? -2.531 -8.001 -5.865 1.00 72.75 92 PHE A CA 1
ATOM 744 C C . PHE A 1 92 ? -1.255 -8.847 -5.794 1.00 72.75 92 PHE A C 1
ATOM 746 O O . PHE A 1 92 ? -1.347 -10.068 -5.756 1.00 72.75 92 PHE A O 1
ATOM 753 N N . VAL A 1 93 ? -0.078 -8.215 -5.822 1.00 67.81 93 VAL A N 1
ATOM 754 C CA . VAL A 1 93 ? 1.239 -8.874 -5.860 1.00 67.81 93 VAL A CA 1
ATOM 755 C C . VAL A 1 93 ? 1.888 -8.797 -4.477 1.00 67.81 93 VAL A C 1
ATOM 757 O O . VAL A 1 93 ? 3.001 -8.309 -4.317 1.00 67.81 93 VAL A O 1
ATOM 760 N N . ALA A 1 94 ? 1.152 -9.236 -3.461 1.00 66.44 94 ALA A N 1
ATOM 761 C CA . ALA A 1 94 ? 1.624 -9.344 -2.088 1.00 66.44 94 ALA A CA 1
ATOM 762 C C . ALA A 1 94 ? 1.140 -10.661 -1.465 1.00 66.44 94 ALA A C 1
ATOM 764 O O . ALA A 1 94 ? 0.142 -11.251 -1.896 1.00 66.44 94 ALA A O 1
ATOM 765 N N . TRP A 1 95 ? 1.861 -11.125 -0.444 1.00 75.62 95 TRP A N 1
ATOM 766 C CA . TRP A 1 95 ? 1.365 -12.181 0.437 1.00 75.62 95 TRP A CA 1
ATOM 767 C C . TRP A 1 95 ? 0.157 -11.678 1.229 1.00 75.62 95 TRP A C 1
ATOM 769 O O . TRP A 1 95 ? 0.098 -10.496 1.561 1.00 75.62 95 TRP A O 1
ATOM 779 N N . GLU A 1 96 ? -0.783 -12.571 1.529 1.00 79.81 96 GLU A N 1
ATOM 780 C CA . GLU A 1 96 ? -1.916 -12.268 2.407 1.00 79.81 96 GLU A CA 1
ATOM 781 C C . GLU A 1 96 ? -1.525 -12.602 3.845 1.00 79.81 96 GLU A C 1
ATOM 783 O O . GLU A 1 96 ? -1.176 -13.748 4.144 1.00 79.81 96 GLU A O 1
ATOM 788 N N . ASP A 1 97 ? -1.567 -11.605 4.727 1.00 84.12 97 ASP A N 1
ATOM 789 C CA . ASP A 1 97 ? -1.337 -11.824 6.153 1.00 84.12 97 ASP A CA 1
ATOM 790 C C . ASP A 1 97 ? -2.578 -12.398 6.849 1.00 84.12 97 ASP A C 1
ATOM 792 O O . ASP A 1 97 ? -3.728 -12.209 6.437 1.00 84.12 97 ASP A O 1
ATOM 796 N N . GLU A 1 98 ? -2.359 -13.060 7.986 1.00 84.69 98 GLU A N 1
ATOM 797 C CA . GLU A 1 98 ? -3.459 -13.596 8.779 1.00 84.69 98 GLU A CA 1
ATOM 798 C C . GLU A 1 98 ? -4.367 -12.479 9.327 1.00 84.69 98 GLU A C 1
ATOM 800 O O . GLU A 1 98 ? -3.959 -11.612 10.110 1.00 84.69 98 GLU A O 1
ATOM 805 N N . GLY A 1 99 ? -5.642 -12.530 8.931 1.00 86.94 99 GLY A N 1
ATOM 806 C CA . GLY A 1 99 ? -6.654 -11.552 9.329 1.00 86.94 99 GLY A CA 1
ATOM 807 C C . GLY A 1 99 ? -6.638 -10.257 8.514 1.00 86.94 99 GLY A C 1
ATOM 808 O O . GLY A 1 99 ? -7.384 -9.339 8.863 1.00 86.94 99 GLY A O 1
ATOM 809 N N . GLU A 1 100 ? -5.833 -10.178 7.452 1.00 90.44 100 GLU A N 1
ATOM 810 C CA . GLU A 1 100 ? -5.853 -9.071 6.497 1.00 90.44 100 GLU A CA 1
ATOM 811 C C . GLU A 1 100 ? -7.226 -8.983 5.809 1.00 90.44 100 GLU A C 1
ATOM 813 O O . GLU A 1 100 ? -7.834 -9.995 5.445 1.00 90.44 100 GLU A O 1
ATOM 818 N N . ILE A 1 101 ? -7.746 -7.762 5.665 1.00 90.88 101 ILE A N 1
ATOM 819 C CA . ILE A 1 101 ? -8.959 -7.486 4.877 1.00 90.88 101 ILE A CA 1
ATOM 820 C C . ILE A 1 101 ? -8.652 -6.754 3.578 1.00 90.88 101 ILE A C 1
ATOM 822 O O . ILE A 1 101 ? -9.394 -6.902 2.607 1.00 90.88 101 ILE A O 1
ATOM 826 N N . VAL A 1 102 ? -7.584 -5.957 3.564 1.00 91.62 102 VAL A N 1
ATOM 827 C CA . VAL A 1 102 ? -7.125 -5.252 2.375 1.00 91.62 102 VAL A CA 1
ATOM 828 C C . VAL A 1 102 ? -5.630 -4.956 2.471 1.00 91.62 102 VAL A C 1
ATOM 830 O O . VAL A 1 102 ? -5.144 -4.501 3.510 1.00 91.62 102 VAL A O 1
ATOM 833 N N . SER A 1 103 ? -4.939 -5.161 1.353 1.00 93.12 103 SER A N 1
ATOM 834 C CA . SER A 1 103 ? -3.574 -4.714 1.094 1.00 93.12 103 SER A CA 1
ATOM 835 C C . SER A 1 103 ? -3.615 -3.637 0.010 1.00 93.12 103 SER A C 1
ATOM 837 O O . SER A 1 103 ? -4.066 -3.849 -1.118 1.00 93.12 103 SER A O 1
ATOM 839 N N . LEU A 1 104 ? -3.192 -2.431 0.372 1.00 95.31 104 LEU A N 1
ATOM 840 C CA . LEU A 1 104 ? -3.242 -1.252 -0.477 1.00 95.31 104 LEU A CA 1
ATOM 841 C C . LEU A 1 104 ? -1.843 -0.712 -0.714 1.00 95.31 104 LEU A C 1
ATOM 843 O O . LEU A 1 104 ? -1.033 -0.645 0.204 1.00 95.31 104 LEU A O 1
ATOM 847 N N . ARG A 1 105 ? -1.583 -0.219 -1.922 1.00 95.88 105 ARG A N 1
ATOM 848 C CA . ARG A 1 105 ? -0.346 0.501 -2.218 1.00 95.88 105 ARG A CA 1
ATOM 849 C C . ARG A 1 105 ? -0.593 1.845 -2.888 1.00 95.88 105 ARG A C 1
ATOM 851 O O . ARG A 1 105 ? -1.493 1.976 -3.724 1.00 95.88 105 ARG A O 1
ATOM 858 N N . TYR A 1 106 ? 0.284 2.791 -2.591 1.00 96.12 106 TYR A N 1
ATOM 859 C CA . TYR A 1 106 ? 0.503 4.012 -3.352 1.00 96.12 106 TYR A CA 1
ATOM 860 C C . TYR A 1 106 ? 1.871 3.925 -4.036 1.00 96.12 106 TYR A C 1
ATOM 862 O O . TYR A 1 106 ? 2.901 3.763 -3.379 1.00 96.12 106 TYR A O 1
ATOM 870 N N . VAL A 1 107 ? 1.890 4.003 -5.366 1.00 95.19 107 VAL A N 1
ATOM 871 C CA . VAL A 1 107 ? 3.120 3.877 -6.160 1.00 95.19 107 VAL A CA 1
ATOM 872 C C . VAL A 1 107 ? 3.744 5.261 -6.317 1.00 95.19 107 VAL A C 1
ATOM 874 O O . VAL A 1 107 ? 3.200 6.104 -7.026 1.00 95.19 107 VAL A O 1
ATOM 877 N N . LYS A 1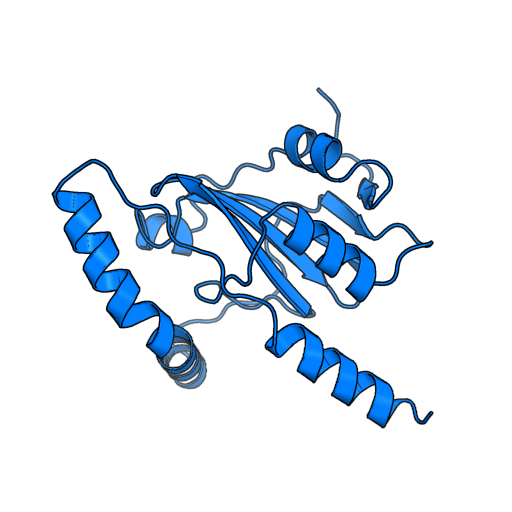 108 ? 4.884 5.490 -5.655 1.00 94.94 108 LYS A N 1
ATOM 878 C CA . LYS A 1 108 ? 5.627 6.758 -5.733 1.00 94.94 108 LYS A CA 1
ATOM 879 C C . LYS A 1 108 ? 6.292 6.915 -7.098 1.00 94.94 108 LYS A C 1
ATOM 881 O O . LYS A 1 108 ? 6.215 7.969 -7.719 1.00 94.94 108 LYS A O 1
ATOM 886 N N . ASP A 1 109 ? 6.941 5.849 -7.547 1.00 95.44 109 ASP A N 1
ATOM 887 C CA . ASP A 1 109 ? 7.610 5.734 -8.836 1.00 95.44 109 ASP A CA 1
ATOM 888 C C . ASP A 1 109 ? 7.681 4.247 -9.227 1.00 95.44 109 ASP A C 1
ATOM 890 O O . ASP A 1 109 ? 7.190 3.382 -8.505 1.00 95.44 109 ASP A O 1
ATOM 894 N N . PHE A 1 110 ? 8.267 3.906 -10.379 1.00 95.50 110 PHE A N 1
ATOM 895 C CA . PHE A 1 110 ? 8.331 2.498 -10.797 1.00 95.50 110 PHE A CA 1
ATOM 896 C C . PHE A 1 110 ? 9.148 1.620 -9.837 1.00 95.50 110 PHE A C 1
ATOM 898 O O . PHE A 1 110 ? 9.020 0.401 -9.878 1.00 95.50 110 PHE A O 1
ATOM 905 N N . THR A 1 111 ? 9.989 2.216 -8.995 1.00 95.81 111 THR A N 1
ATOM 906 C CA . THR A 1 111 ? 10.921 1.535 -8.098 1.00 95.81 111 THR A CA 1
ATOM 907 C C . THR A 1 111 ? 10.379 1.397 -6.684 1.00 95.81 111 THR A C 1
ATOM 909 O O . THR A 1 111 ? 10.671 0.390 -6.046 1.00 95.81 111 THR A O 1
ATOM 912 N N . HIS A 1 112 ? 9.599 2.363 -6.196 1.00 96.19 112 HIS A N 1
ATOM 913 C CA . HIS A 1 112 ? 9.159 2.406 -4.804 1.00 96.19 112 HIS A CA 1
ATOM 914 C C . HIS A 1 112 ? 7.656 2.590 -4.626 1.00 96.19 112 HIS A C 1
ATOM 916 O O . HIS A 1 112 ? 6.976 3.274 -5.397 1.00 96.19 112 HIS A O 1
ATOM 922 N N . GLN A 1 113 ? 7.159 2.039 -3.525 1.00 96.31 113 GLN A N 1
ATOM 923 C CA . GLN A 1 113 ? 5.770 2.154 -3.110 1.00 96.31 113 GLN A CA 1
ATOM 924 C C . GLN A 1 113 ? 5.649 2.328 -1.596 1.00 96.31 113 GLN A C 1
ATOM 926 O O . GLN A 1 113 ? 6.503 1.885 -0.831 1.00 96.31 113 GLN A O 1
ATOM 931 N N . TYR A 1 114 ? 4.550 2.953 -1.188 1.00 96.94 114 TYR A N 1
ATOM 932 C CA . TYR A 1 114 ? 4.037 2.902 0.175 1.00 96.94 114 TYR A CA 1
ATOM 933 C C . TYR A 1 114 ? 2.977 1.814 0.218 1.00 96.94 114 TYR A C 1
ATOM 935 O O . TYR A 1 114 ? 2.044 1.837 -0.586 1.00 96.94 114 TYR A O 1
ATOM 943 N N . HIS A 1 115 ? 3.119 0.866 1.129 1.00 96.19 115 HIS A N 1
ATOM 944 C CA . HIS A 1 115 ? 2.220 -0.265 1.284 1.00 96.19 115 HIS A CA 1
ATOM 945 C C . HIS A 1 115 ? 1.574 -0.191 2.664 1.00 96.19 115 HIS A C 1
ATOM 947 O O . HIS A 1 115 ? 2.246 0.057 3.662 1.00 96.19 115 HIS A O 1
ATOM 953 N N . LEU A 1 116 ? 0.257 -0.366 2.707 1.00 95.38 116 LEU A N 1
ATOM 954 C CA . LEU A 1 116 ? -0.543 -0.368 3.919 1.00 95.38 116 LEU A CA 1
ATOM 955 C C . LEU A 1 116 ? -1.479 -1.573 3.913 1.00 95.38 116 LEU A C 1
ATOM 957 O O . LEU A 1 116 ? -2.146 -1.857 2.918 1.00 95.38 116 LEU A O 1
ATOM 961 N N . ARG A 1 117 ? -1.552 -2.260 5.048 1.00 95.19 117 ARG A N 1
ATOM 962 C CA . ARG A 1 117 ? -2.473 -3.367 5.298 1.00 95.19 117 ARG A CA 1
ATOM 963 C C . ARG A 1 117 ? -3.416 -3.019 6.430 1.00 95.19 117 ARG A C 1
ATOM 965 O O . ARG A 1 117 ? -2.991 -2.469 7.447 1.00 95.19 117 ARG A O 1
ATOM 972 N N . VAL A 1 118 ? -4.687 -3.355 6.247 1.00 95.06 118 VAL A N 1
ATOM 973 C CA . VAL A 1 118 ? -5.721 -3.214 7.276 1.00 95.06 118 VAL A CA 1
ATOM 974 C C . VAL A 1 118 ? -6.215 -4.599 7.655 1.00 95.06 118 VAL A C 1
ATOM 976 O O . VAL A 1 118 ? -6.423 -5.453 6.789 1.00 95.06 118 VAL A O 1
ATOM 979 N N . PHE A 1 119 ? -6.423 -4.807 8.950 1.00 94.56 119 PHE A N 1
ATOM 980 C CA . PHE A 1 119 ? -6.806 -6.088 9.529 1.00 94.56 119 PHE A CA 1
ATOM 981 C C . PHE A 1 119 ? -8.217 -6.042 10.130 1.00 94.56 119 PHE A C 1
ATOM 983 O O . PHE A 1 119 ? -8.752 -4.977 10.449 1.00 94.56 119 PHE A O 1
ATOM 990 N N . LYS A 1 120 ? -8.839 -7.217 10.299 1.00 93.25 120 LYS A N 1
ATOM 991 C CA . LYS A 1 120 ? -10.197 -7.360 10.871 1.00 93.25 120 LYS A CA 1
ATOM 992 C C . LYS A 1 120 ? -10.329 -6.791 12.285 1.00 93.25 120 LYS A C 1
ATOM 994 O O . LYS A 1 120 ? -11.404 -6.340 12.666 1.00 93.25 120 LYS A O 1
ATOM 999 N N . ASP A 1 121 ? -9.243 -6.811 13.049 1.00 95.38 121 ASP A N 1
ATOM 1000 C CA . ASP A 1 121 ? -9.139 -6.255 14.404 1.00 95.38 121 ASP A CA 1
ATOM 1001 C C . ASP A 1 121 ? -8.833 -4.749 14.420 1.00 95.38 121 ASP A C 1
ATOM 1003 O O . ASP A 1 121 ? -8.593 -4.177 15.481 1.00 95.38 121 ASP A O 1
ATOM 1007 N N . ARG A 1 122 ? -8.907 -4.094 13.253 1.00 96.25 122 ARG A N 1
ATOM 1008 C CA . ARG A 1 122 ? -8.635 -2.669 13.030 1.00 96.25 122 ARG A CA 1
ATOM 1009 C C . ARG A 1 122 ? -7.164 -2.282 13.107 1.00 96.25 122 ARG A C 1
ATOM 1011 O O . ARG A 1 122 ? -6.881 -1.090 12.990 1.00 96.25 122 ARG A O 1
ATOM 1018 N N . GLU A 1 123 ? -6.248 -3.233 13.275 1.00 97.12 123 GLU A N 1
ATOM 1019 C CA . GLU A 1 123 ? -4.819 -2.962 13.167 1.00 97.12 123 GLU A CA 1
ATOM 1020 C C . GLU A 1 123 ? -4.483 -2.456 11.759 1.00 97.12 123 GLU A C 1
ATOM 1022 O O . GLU A 1 123 ? -5.074 -2.873 10.757 1.00 97.12 123 GLU A O 1
ATOM 1027 N N . VAL A 1 124 ? -3.534 -1.528 11.701 1.00 96.94 124 VAL A N 1
ATOM 1028 C CA . VAL A 1 124 ? -2.959 -0.996 10.474 1.00 96.94 124 VAL A CA 1
ATOM 1029 C C . VAL A 1 124 ? -1.452 -1.188 10.543 1.00 96.94 124 VAL A C 1
ATOM 1031 O O . VAL A 1 124 ? -0.800 -0.754 11.500 1.00 96.94 124 VAL A O 1
ATOM 1034 N N . ARG A 1 125 ? -0.896 -1.825 9.515 1.00 95.81 125 ARG A N 1
ATOM 1035 C CA . ARG A 1 125 ? 0.551 -1.951 9.313 1.00 95.81 125 ARG A CA 1
ATOM 1036 C C . ARG A 1 125 ? 0.934 -1.248 8.030 1.00 95.81 125 ARG A C 1
ATOM 1038 O O . ARG A 1 125 ? 0.171 -1.295 7.066 1.00 95.81 125 ARG A O 1
ATOM 1045 N N . ALA A 1 126 ? 2.075 -0.575 8.028 1.00 95.75 126 ALA A N 1
ATOM 1046 C CA . ALA A 1 126 ? 2.501 0.182 6.865 1.00 95.75 126 ALA A CA 1
ATOM 1047 C C . ALA A 1 126 ? 4.018 0.278 6.768 1.00 95.75 126 ALA A C 1
ATOM 1049 O O . ALA A 1 126 ? 4.703 0.461 7.773 1.00 95.75 126 ALA A O 1
ATOM 1050 N N . HIS A 1 127 ? 4.526 0.197 5.544 1.00 95.88 127 HIS A N 1
ATOM 1051 C CA . HIS A 1 127 ? 5.945 0.322 5.253 1.00 95.88 127 HIS A CA 1
ATOM 1052 C C . HIS A 1 127 ? 6.171 0.860 3.841 1.00 95.88 127 HIS A C 1
ATOM 1054 O O . HIS A 1 127 ? 5.324 0.768 2.951 1.00 95.88 127 HIS A O 1
ATOM 1060 N N . TYR A 1 128 ? 7.340 1.447 3.641 1.00 96.38 128 TYR A N 1
ATOM 1061 C CA . TYR A 1 128 ? 7.861 1.849 2.346 1.00 96.38 128 TYR A CA 1
ATOM 1062 C C . TYR A 1 128 ? 8.834 0.790 1.845 1.00 96.38 128 TYR A C 1
ATOM 1064 O O . TYR A 1 128 ? 9.666 0.303 2.606 1.00 96.38 128 TYR A O 1
ATOM 1072 N N . GLU A 1 129 ? 8.729 0.422 0.576 1.00 94.56 129 GLU A N 1
ATOM 1073 C CA . GLU A 1 129 ? 9.474 -0.702 0.013 1.00 94.56 129 GLU A CA 1
ATOM 1074 C C . GLU A 1 129 ? 9.749 -0.521 -1.476 1.00 94.56 129 GLU A C 1
ATOM 1076 O O . GLU A 1 129 ? 9.177 0.340 -2.156 1.00 94.56 129 GLU A O 1
ATOM 1081 N N . TYR A 1 130 ? 10.600 -1.401 -2.004 1.00 94.94 130 TYR A N 1
ATOM 1082 C CA . TYR A 1 130 ? 10.680 -1.598 -3.439 1.00 94.94 130 TYR A CA 1
ATOM 1083 C C . TYR A 1 130 ? 9.399 -2.213 -3.994 1.00 94.94 130 TYR A C 1
ATOM 1085 O O . TYR A 1 130 ? 8.811 -3.124 -3.407 1.00 94.94 130 TYR A O 1
ATOM 1093 N N . THR A 1 131 ? 9.023 -1.761 -5.185 1.00 94.00 131 THR A N 1
ATOM 1094 C CA . THR A 1 131 ? 7.966 -2.385 -5.971 1.00 94.00 131 THR A CA 1
ATOM 1095 C C . THR A 1 131 ? 8.381 -3.804 -6.375 1.00 94.00 131 THR A C 1
ATOM 1097 O O . THR A 1 131 ? 9.548 -4.040 -6.743 1.00 94.00 131 THR A O 1
ATOM 1100 N N . PRO A 1 132 ? 7.443 -4.768 -6.388 1.00 92.06 132 PRO A N 1
ATOM 1101 C CA . PRO A 1 132 ? 7.706 -6.072 -6.985 1.00 92.06 132 PRO A CA 1
ATOM 1102 C C . PRO A 1 132 ? 8.042 -5.939 -8.475 1.00 92.06 132 PRO A C 1
ATOM 1104 O O . PRO A 1 132 ? 8.775 -6.764 -9.020 1.00 92.06 132 PRO A O 1
ATOM 1107 N N . GLU A 1 133 ? 7.570 -4.875 -9.133 1.00 93.50 133 GLU A N 1
ATOM 1108 C CA . GLU A 1 133 ? 7.803 -4.644 -10.549 1.00 93.50 133 GLU A CA 1
ATOM 1109 C C . GLU A 1 133 ? 9.263 -4.332 -10.897 1.00 93.50 133 GLU A C 1
ATOM 1111 O O . GLU A 1 133 ? 9.783 -4.804 -11.917 1.00 93.50 133 GLU A O 1
ATOM 1116 N N . CYS A 1 134 ? 9.946 -3.560 -10.047 1.00 93.50 134 CYS A N 1
ATOM 1117 C CA . CYS A 1 134 ? 11.348 -3.220 -10.256 1.00 93.50 134 CYS A CA 1
ATOM 1118 C C . CYS A 1 134 ? 12.290 -4.279 -9.671 1.00 93.50 134 CYS A C 1
ATOM 1120 O O . CYS A 1 134 ? 13.240 -4.692 -10.354 1.00 93.50 134 CYS A O 1
ATOM 1122 N N . TYR A 1 135 ? 12.006 -4.747 -8.447 1.00 92.31 135 TYR A N 1
ATOM 1123 C CA . TYR A 1 135 ? 12.878 -5.637 -7.675 1.00 92.31 135 TYR A CA 1
ATOM 1124 C C . TYR A 1 135 ? 12.115 -6.799 -7.007 1.00 92.31 135 TYR A C 1
ATOM 1126 O O . TYR A 1 135 ? 12.079 -6.888 -5.777 1.00 92.31 135 TYR A O 1
ATOM 1134 N N . PRO A 1 136 ? 11.586 -7.767 -7.780 1.00 88.88 136 PRO A N 1
ATOM 1135 C CA . PRO A 1 136 ? 10.722 -8.827 -7.247 1.00 88.88 136 PRO A CA 1
ATOM 1136 C C . PRO A 1 136 ? 11.402 -9.692 -6.182 1.00 88.88 136 PRO A C 1
ATOM 1138 O O . PRO A 1 136 ? 10.794 -10.038 -5.177 1.00 88.88 136 PRO A O 1
ATOM 1141 N N . ILE A 1 137 ? 12.688 -10.015 -6.361 1.00 86.75 137 ILE A N 1
ATOM 1142 C CA . ILE A 1 137 ? 13.438 -10.842 -5.403 1.00 86.75 137 ILE A CA 1
ATOM 1143 C C . ILE A 1 137 ? 13.688 -10.089 -4.090 1.00 86.75 137 ILE A C 1
ATOM 1145 O O . ILE A 1 137 ? 13.675 -10.707 -3.029 1.00 86.75 137 ILE A O 1
ATOM 1149 N N . LEU A 1 138 ? 13.954 -8.779 -4.149 1.00 87.75 138 LEU A N 1
ATOM 1150 C CA . LEU A 1 138 ? 14.183 -7.976 -2.944 1.00 87.75 138 LEU A CA 1
ATOM 1151 C C . LEU A 1 138 ? 12.872 -7.759 -2.190 1.00 87.75 138 LEU A C 1
ATOM 1153 O O . LEU A 1 138 ? 12.858 -7.935 -0.977 1.00 87.75 138 LEU A O 1
ATOM 1157 N N . HIS A 1 139 ? 11.789 -7.490 -2.923 1.00 86.00 139 HIS A N 1
ATOM 1158 C CA . HIS A 1 139 ? 10.435 -7.377 -2.389 1.00 86.00 139 HIS A CA 1
ATOM 1159 C C . HIS A 1 139 ? 10.006 -8.662 -1.661 1.00 86.00 139 HIS A C 1
ATOM 1161 O O . HIS A 1 139 ? 9.644 -8.622 -0.491 1.00 86.00 139 HIS A O 1
ATOM 1167 N N . LEU A 1 140 ? 10.162 -9.831 -2.297 1.00 83.19 140 LEU A N 1
ATOM 1168 C CA . LEU A 1 140 ? 9.826 -11.127 -1.687 1.00 83.19 140 LEU A CA 1
ATOM 1169 C C . LEU A 1 140 ? 10.682 -11.488 -0.465 1.00 83.19 140 LEU A C 1
ATOM 1171 O O . LEU A 1 140 ? 10.251 -12.283 0.363 1.00 83.19 140 LEU A O 1
ATOM 1175 N N . LYS A 1 141 ? 11.905 -10.955 -0.372 1.00 83.44 141 LYS A N 1
ATOM 1176 C CA . LYS A 1 141 ? 12.817 -11.164 0.765 1.00 83.44 141 LYS A CA 1
ATOM 1177 C C . LYS A 1 141 ? 12.714 -10.062 1.821 1.00 83.44 141 LYS A C 1
ATOM 1179 O O . LYS A 1 141 ? 13.586 -10.000 2.683 1.00 83.44 141 LYS A O 1
ATOM 1184 N N . GLU A 1 142 ? 11.722 -9.180 1.706 1.00 85.38 142 GLU A N 1
ATOM 1185 C CA . GLU A 1 142 ? 11.485 -8.058 2.622 1.00 85.38 142 GLU A CA 1
ATOM 1186 C C . GLU A 1 142 ? 12.714 -7.143 2.797 1.00 85.38 142 GLU A C 1
ATOM 1188 O O . GLU A 1 142 ? 12.965 -6.562 3.853 1.00 85.38 142 GLU A O 1
ATOM 1193 N N . LYS A 1 143 ? 13.540 -7.024 1.747 1.00 85.88 143 LYS A N 1
ATOM 1194 C CA . LYS A 1 143 ? 14.721 -6.155 1.763 1.00 85.88 143 LYS A CA 1
ATOM 1195 C C . LYS A 1 143 ? 14.316 -4.718 1.454 1.00 85.88 143 LYS A C 1
ATOM 1197 O O . LYS A 1 143 ? 13.610 -4.481 0.479 1.00 85.88 143 LYS A O 1
ATOM 1202 N N . HIS A 1 144 ? 14.870 -3.775 2.221 1.00 89.94 144 HIS A N 1
ATOM 1203 C CA . HIS A 1 144 ? 14.579 -2.335 2.139 1.00 89.94 144 HIS A CA 1
ATOM 1204 C C . HIS A 1 144 ? 13.143 -1.963 2.513 1.00 89.94 144 HIS A C 1
ATOM 1206 O O . HIS A 1 144 ? 12.564 -1.051 1.931 1.00 89.94 144 HIS A O 1
ATOM 1212 N N . PHE A 1 145 ? 12.573 -2.671 3.488 1.00 92.56 145 PHE A N 1
ATOM 1213 C CA . PHE A 1 145 ? 11.333 -2.236 4.114 1.00 92.56 145 PHE A CA 1
ATOM 1214 C C . PHE A 1 145 ? 11.678 -1.197 5.178 1.00 92.56 145 PHE A C 1
ATOM 1216 O O . PHE A 1 145 ? 12.452 -1.459 6.100 1.00 92.56 145 PHE A O 1
ATOM 1223 N N . GLU A 1 146 ? 11.121 -0.005 5.025 1.00 94.25 146 GLU A N 1
ATOM 1224 C CA . GLU A 1 146 ? 11.314 1.124 5.925 1.00 94.25 146 GLU A CA 1
ATOM 1225 C C . GLU A 1 146 ? 9.976 1.463 6.593 1.00 94.25 146 GLU A C 1
ATOM 1227 O O . GLU A 1 146 ? 8.964 1.549 5.901 1.00 94.25 146 GLU A O 1
ATOM 1232 N N . PRO A 1 147 ? 9.930 1.712 7.914 1.00 93.44 147 PRO A N 1
ATOM 1233 C CA . PRO A 1 147 ? 8.674 2.022 8.596 1.00 93.44 147 PRO A CA 1
ATOM 1234 C C . PRO A 1 147 ? 8.027 3.312 8.080 1.00 93.44 147 PRO A C 1
ATOM 1236 O O . PRO A 1 147 ? 6.815 3.360 7.904 1.00 93.44 147 PRO A O 1
ATOM 1239 N N . ARG A 1 148 ? 8.831 4.369 7.873 1.00 94.75 148 ARG A N 1
ATOM 1240 C CA . ARG A 1 148 ? 8.390 5.731 7.499 1.00 94.75 148 ARG A CA 1
ATOM 1241 C C . ARG A 1 148 ? 7.135 6.208 8.240 1.00 94.75 148 ARG A C 1
ATOM 1243 O O . ARG A 1 148 ? 6.282 6.880 7.665 1.00 94.75 148 ARG A O 1
ATOM 1250 N N . SER A 1 149 ? 7.020 5.848 9.521 1.00 93.75 149 SER A N 1
ATOM 1251 C CA . SER A 1 149 ? 5.798 6.038 10.303 1.00 93.75 149 SER A CA 1
ATOM 1252 C C . SER A 1 149 ? 5.345 7.494 10.332 1.00 93.75 149 SER A C 1
ATOM 1254 O O . SER A 1 149 ? 4.158 7.741 10.206 1.00 93.75 149 SER A O 1
ATOM 1256 N N . GLU A 1 150 ? 6.263 8.456 10.409 1.00 94.00 150 GLU A N 1
ATOM 1257 C CA . GLU A 1 150 ? 5.937 9.889 10.374 1.00 94.00 150 GLU A CA 1
ATOM 1258 C C . GLU A 1 150 ? 5.247 10.320 9.076 1.00 94.00 150 GLU A C 1
ATOM 1260 O O . GLU A 1 150 ? 4.246 11.029 9.125 1.00 94.00 150 GLU A O 1
ATOM 1265 N N . GLU A 1 151 ? 5.733 9.862 7.918 1.00 95.44 151 GLU A N 1
ATOM 1266 C CA . GLU A 1 151 ? 5.115 10.170 6.622 1.00 95.44 151 GLU A CA 1
ATOM 1267 C C . GLU A 1 151 ? 3.696 9.593 6.545 1.00 95.44 151 GLU A C 1
ATOM 1269 O O . GLU A 1 151 ? 2.763 10.273 6.113 1.00 95.44 151 GLU A O 1
ATOM 1274 N N . PHE A 1 152 ? 3.515 8.358 7.023 1.00 96.12 152 PHE A N 1
ATOM 1275 C CA . PHE A 1 152 ? 2.194 7.743 7.105 1.00 96.12 152 PHE A CA 1
ATOM 1276 C C . PHE A 1 152 ? 1.279 8.477 8.086 1.00 96.12 152 PHE A C 1
ATOM 1278 O O . PHE A 1 152 ? 0.131 8.749 7.755 1.00 96.12 152 PHE A O 1
ATOM 1285 N N . LEU A 1 153 ? 1.760 8.826 9.278 1.00 95.75 153 LEU A N 1
ATOM 1286 C CA . LEU A 1 153 ? 0.959 9.515 10.288 1.00 95.75 153 LEU A CA 1
ATOM 1287 C C . LEU A 1 153 ? 0.565 10.926 9.837 1.00 95.75 153 LEU A C 1
ATOM 1289 O O . LEU A 1 153 ? -0.577 11.320 10.059 1.00 95.75 153 LEU A O 1
ATOM 1293 N N . MET A 1 154 ? 1.447 11.653 9.142 1.00 95.44 154 MET A N 1
ATOM 1294 C CA . MET A 1 154 ? 1.099 12.939 8.524 1.00 95.44 154 MET A CA 1
ATOM 1295 C C . MET A 1 154 ? -0.016 12.798 7.487 1.00 95.44 154 MET A C 1
ATOM 1297 O O . MET A 1 154 ? -0.913 13.635 7.444 1.00 95.44 154 MET A O 1
ATOM 1301 N N . LEU A 1 155 ? 0.020 11.744 6.665 1.00 95.69 155 LEU A N 1
ATOM 1302 C CA . LEU A 1 155 ? -1.032 11.474 5.685 1.00 95.69 155 LEU A CA 1
ATOM 1303 C C . LEU A 1 155 ? -2.358 11.081 6.354 1.00 95.69 155 LEU A C 1
ATOM 1305 O O . LEU A 1 155 ? -3.422 11.519 5.921 1.00 95.69 155 LEU A O 1
ATOM 1309 N N . LEU A 1 156 ? -2.304 10.210 7.364 1.00 95.88 156 LEU A N 1
ATOM 1310 C CA . LEU A 1 156 ? -3.494 9.620 7.977 1.00 95.88 156 LEU A CA 1
ATOM 1311 C C . LEU A 1 156 ? -4.178 10.557 8.977 1.00 95.88 156 LEU A C 1
ATOM 1313 O O . LEU A 1 156 ? -5.398 10.469 9.132 1.00 95.88 156 LEU A O 1
ATOM 1317 N N . GLY A 1 157 ? -3.430 11.433 9.649 1.00 95.31 157 GLY A N 1
ATOM 1318 C CA . GLY A 1 157 ? -3.962 12.361 10.647 1.00 95.31 157 GLY A CA 1
ATOM 1319 C C . GLY A 1 157 ? -4.875 11.665 11.662 1.00 95.31 157 GLY A C 1
ATOM 1320 O O . GLY A 1 157 ? -4.561 10.589 12.170 1.00 95.31 157 GLY A O 1
ATOM 1321 N N . ASP A 1 158 ? -6.053 12.241 11.892 1.00 96.00 158 ASP A N 1
ATOM 1322 C CA . ASP A 1 158 ? -7.022 11.763 12.890 1.00 96.00 158 ASP A CA 1
ATOM 1323 C C . ASP A 1 158 ? -7.750 10.461 12.498 1.00 96.00 158 ASP A C 1
ATOM 1325 O O . ASP A 1 158 ? -8.558 9.936 13.268 1.00 96.00 158 ASP A O 1
ATOM 1329 N N . THR A 1 159 ? -7.482 9.907 11.309 1.00 97.25 159 THR A N 1
ATOM 1330 C CA . THR A 1 159 ? -8.104 8.650 10.853 1.00 97.25 159 THR A CA 1
ATOM 1331 C C . THR A 1 159 ? -7.482 7.402 11.490 1.00 97.25 159 THR A C 1
ATOM 1333 O O . THR A 1 159 ? -8.044 6.304 11.388 1.00 97.25 159 THR A O 1
ATOM 1336 N N . ILE A 1 160 ? -6.355 7.553 12.191 1.00 96.81 160 ILE A N 1
ATOM 1337 C CA . ILE A 1 160 ? -5.633 6.478 12.873 1.00 96.81 160 ILE A CA 1
ATOM 1338 C C . ILE A 1 160 ? -5.309 6.866 14.321 1.00 96.81 160 ILE A C 1
ATOM 1340 O O . ILE A 1 160 ? -5.009 8.014 14.627 1.00 96.81 160 ILE A O 1
ATOM 1344 N N . VAL A 1 161 ? -5.335 5.886 15.222 1.00 96.88 161 VAL A N 1
ATOM 1345 C CA . VAL A 1 161 ? -4.736 5.985 16.558 1.00 96.88 161 VAL A CA 1
ATOM 1346 C C . VAL A 1 161 ? -3.353 5.337 16.485 1.00 96.88 161 VAL A C 1
ATOM 1348 O O . VAL A 1 161 ? -3.288 4.119 16.283 1.00 96.88 161 VAL A O 1
ATOM 1351 N N . PRO A 1 162 ? -2.256 6.103 16.617 1.00 96.06 162 PRO A N 1
ATOM 1352 C CA . PRO A 1 162 ? -0.905 5.561 16.512 1.00 96.06 162 PRO A CA 1
ATOM 1353 C C . PRO A 1 162 ? -0.623 4.487 17.566 1.00 96.06 162 PRO A C 1
ATOM 1355 O O . PRO A 1 162 ? -1.082 4.576 18.708 1.00 96.06 162 PRO A O 1
ATOM 1358 N N . HIS A 1 163 ? 0.166 3.476 17.200 1.00 93.50 163 HIS A N 1
ATOM 1359 C CA . HIS A 1 163 ? 0.615 2.467 18.156 1.00 93.50 163 HIS A CA 1
ATOM 1360 C C . HIS A 1 163 ? 1.577 3.073 19.190 1.00 93.50 163 HIS A C 1
ATOM 1362 O O . HIS A 1 163 ? 2.425 3.908 18.864 1.00 93.50 163 HIS A O 1
ATOM 1368 N N . GLN A 1 164 ? 1.478 2.625 20.444 1.00 83.50 164 GLN A N 1
ATOM 1369 C CA . GLN A 1 164 ? 2.398 3.053 21.497 1.00 83.50 164 GLN A CA 1
ATOM 1370 C C . GLN A 1 164 ? 3.832 2.638 21.139 1.00 83.50 164 GLN A C 1
ATOM 1372 O O . GLN A 1 164 ? 4.092 1.481 20.833 1.00 83.50 164 GLN A O 1
ATOM 1377 N N . GLY A 1 165 ? 4.774 3.582 21.178 1.00 72.44 165 GLY A N 1
ATOM 1378 C CA . GLY A 1 165 ? 6.186 3.317 20.877 1.00 72.44 165 GLY A CA 1
ATOM 1379 C C . GLY A 1 165 ? 6.652 3.748 19.485 1.00 72.44 165 GLY A C 1
ATOM 1380 O O . GLY A 1 165 ? 7.856 3.712 19.230 1.00 72.44 165 GLY A O 1
ATOM 1381 N N . ILE A 1 166 ? 5.756 4.240 18.621 1.00 72.75 166 ILE A N 1
ATOM 1382 C CA . ILE A 1 166 ? 6.162 5.017 17.445 1.00 72.75 166 ILE A CA 1
ATOM 1383 C C . ILE A 1 166 ? 6.658 6.374 17.953 1.00 72.75 166 ILE A C 1
ATOM 1385 O O . ILE A 1 166 ? 5.872 7.226 18.362 1.00 72.75 166 ILE A O 1
ATOM 1389 N N . LYS A 1 167 ? 7.980 6.545 18.021 1.00 49.34 167 LYS A N 1
ATOM 1390 C CA . LYS A 1 167 ? 8.589 7.838 18.343 1.00 49.34 167 LYS A CA 1
ATOM 1391 C C . LYS A 1 167 ? 8.501 8.714 17.096 1.00 49.34 167 LYS A C 1
ATOM 1393 O O . LYS A 1 167 ? 9.106 8.352 16.094 1.00 49.34 167 LYS A O 1
ATOM 1398 N N . ASN A 1 168 ? 7.786 9.834 17.183 1.00 43.84 168 ASN A N 1
ATOM 1399 C CA . ASN A 1 168 ? 8.022 10.973 16.296 1.00 43.84 168 ASN A CA 1
ATOM 1400 C C . ASN A 1 168 ? 9.457 11.433 16.593 1.00 43.84 168 ASN A C 1
ATOM 1402 O O . ASN A 1 168 ? 9.707 11.876 17.720 1.00 43.84 168 ASN A O 1
ATOM 1406 N N . GLN A 1 169 ? 10.401 11.198 15.684 1.00 36.31 169 GLN A N 1
ATOM 1407 C CA . GLN A 1 169 ? 11.768 11.701 15.818 1.00 36.31 169 GLN A CA 1
ATOM 1408 C C . GLN A 1 169 ? 11.891 13.083 15.186 1.00 36.31 169 GLN A C 1
ATOM 1410 O O . GLN A 1 169 ? 11.216 13.357 14.175 1.00 36.31 169 GLN A O 1
#

Secondary structure (DSSP, 8-state):
--HHHHHHHHHHHHTTSPBPPPPPPSSHHHHHHHHHHHHHGGGHHHHHHHHHHTTS----S--S-EEEEE-TTS-HHHHHHHHHHTT-EE--SSPPPTTEEEEEEEESSSSEEEEEEEETTSEEEEEEEE-TTT-HHHHHTTTT-B--HHHHHHHHGGGEEEPTT----

Foldseek 3Di:
DDPVVVVVVLLVVLVPWAAADAAQDDDPVLNVLVVVCVVCLVVQLVVVVVCVVVVVDDDAADDDAWFFFFFPVDDPVRLVVLVVVVRWTADSLDDDHVQWSTWIWDDPHNFKIKIWTAGPVRTIGIWIGTDCSVPVPCVVVVHPTHNVSVVVCVSCPNRGDGDPPPDPD

Sequence (169 aa):
MSPELSHSLEKKWFSSLPASRMAYPDTLANRLKYAFWRFYTPCHPYVRDAVISLGIVRHVGRQNFILGTVAPHLTLKEFTSFLISQGYGNHFV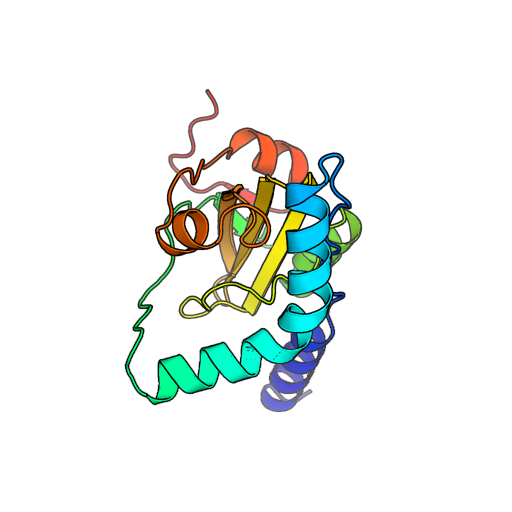AWEDEGEIVSLRYVKDFTHQYHLRVFKDREVRAHYEYTPECYPILHLKEKHFEPRSEEFLMLLGDTIVPHQGIKNQ

pLDDT: mean 88.49, std 10.58, range [36.31, 97.81]

Organism: NCBI:txid1802312

Radius of gyration: 16.46 Å; chains: 1; bounding box: 45×40×43 Å